Protein AF-A1SRZ7-F1 (afdb_monomer)

Secondary structure (DSSP, 8-state):
------------------------HHHHHH-GGGEEEHHHHHHH-TTS-HHHHHHHHHTGGGSTTTTTTEEEETTEEEEEHHHHHHHHTT-SGGG--

Radius of gyration: 22.84 Å; Cα contacts (8 Å, |Δi|>4): 83; chains: 1; bounding box: 60×71×28 Å

Foldseek 3Di:
DDDDDDDDDDDDDPPDPPVPCPPPVVVLVVDPVQKDWLVVCCVVPVVDDSVNSVVCLVCQVVQFQSVVQWDDDPPIIIGRNVSVVCSVVLNDPRSVD

Organism: Psychromonas ingrahamii (strain DSM 17664 / CCUG 51855 / 37) (NCBI:txid357804)

Mean predicted aligned error: 10.92 Å

Sequence (97 aa):
MKGLKMNHFDTPANCKQEMKADQNFNFYMTDLENWQPMKKVAEVFPQFTQQQLKRLFWQRKKHPGLSTCYRQVGKRGYVCLPLFGLWLAGQLPEQRS

pLDDT: mean 83.04, std 20.48, range [42.0, 97.94]

Structure (mmCIF, N/CA/C/O backbone):
data_AF-A1SRZ7-F1
#
_entry.id   AF-A1SRZ7-F1
#
loop_
_atom_site.group_PDB
_atom_site.id
_atom_site.type_symbol
_atom_site.label_atom_id
_atom_site.label_alt_id
_atom_site.label_comp_id
_atom_site.label_asym_id
_atom_site.label_entity_id
_atom_site.label_seq_id
_atom_site.pdbx_PDB_ins_code
_atom_site.Cartn_x
_atom_site.Cartn_y
_atom_site.Cartn_z
_atom_site.occupancy
_atom_site.B_iso_or_equiv
_atom_site.auth_seq_id
_atom_site.auth_comp_id
_atom_site.auth_asym_id
_atom_site.auth_atom_id
_atom_site.pdbx_PDB_model_num
ATOM 1 N N . MET A 1 1 ? 46.866 -60.170 7.668 1.00 42.00 1 MET A N 1
ATOM 2 C CA 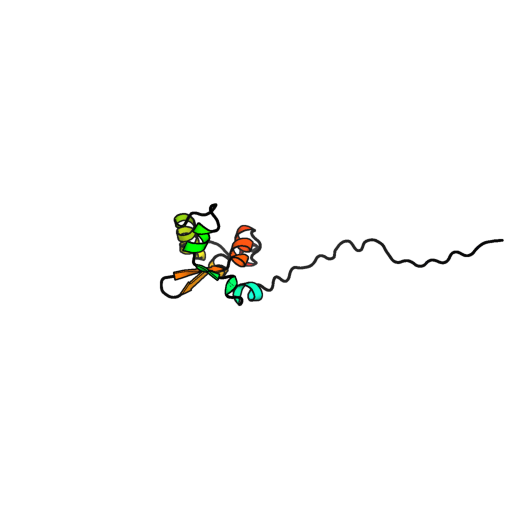. MET A 1 1 ? 46.030 -59.188 8.392 1.00 42.00 1 MET A CA 1
ATOM 3 C C . MET A 1 1 ? 45.307 -58.325 7.364 1.00 42.00 1 MET A C 1
ATOM 5 O O . MET A 1 1 ? 45.948 -57.494 6.740 1.00 42.00 1 MET A O 1
ATOM 9 N N . LYS A 1 2 ? 44.018 -58.571 7.102 1.00 47.84 2 LYS A N 1
ATOM 10 C CA . LYS A 1 2 ? 43.177 -57.676 6.290 1.00 47.84 2 LYS A CA 1
ATOM 11 C C . LYS A 1 2 ? 42.171 -57.049 7.250 1.00 47.84 2 LYS A C 1
ATOM 13 O O . LYS A 1 2 ? 41.347 -57.760 7.814 1.00 47.84 2 LYS A O 1
ATOM 18 N N . GLY A 1 3 ? 42.367 -5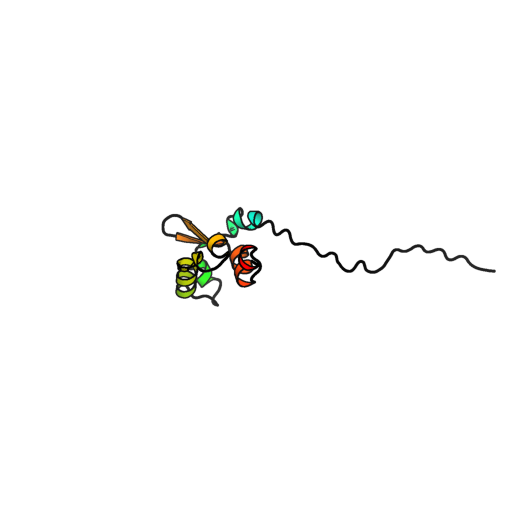5.765 7.535 1.00 43.97 3 GLY A N 1
ATOM 19 C CA . GLY A 1 3 ? 41.577 -55.012 8.502 1.00 43.97 3 GLY A CA 1
ATOM 20 C C . GLY A 1 3 ? 40.175 -54.705 7.985 1.00 43.97 3 GLY A C 1
ATOM 21 O O . GLY A 1 3 ? 39.989 -54.421 6.803 1.00 43.97 3 GLY A O 1
ATOM 22 N N . LEU A 1 4 ? 39.208 -54.748 8.903 1.00 46.22 4 LEU A N 1
ATOM 23 C CA . LEU A 1 4 ? 37.887 -54.154 8.743 1.00 46.22 4 LEU A CA 1
ATOM 24 C C . LEU A 1 4 ? 38.005 -52.644 8.515 1.00 46.22 4 LEU A C 1
ATOM 26 O O . LEU A 1 4 ? 38.703 -51.972 9.273 1.00 46.22 4 LEU A O 1
ATOM 30 N N . LYS A 1 5 ? 37.192 -52.110 7.598 1.00 50.16 5 LYS A N 1
ATOM 31 C CA . LYS A 1 5 ? 36.476 -50.845 7.814 1.00 50.16 5 LYS A CA 1
ATOM 32 C C . LYS A 1 5 ? 35.075 -50.954 7.219 1.00 50.16 5 LYS A C 1
ATOM 34 O O . LYS A 1 5 ? 34.892 -50.840 6.014 1.00 50.16 5 LYS A O 1
ATOM 39 N N . MET A 1 6 ? 34.097 -51.179 8.093 1.00 44.25 6 MET A N 1
ATOM 40 C CA . MET A 1 6 ? 32.764 -50.624 7.890 1.00 44.25 6 MET A CA 1
ATOM 41 C C . MET A 1 6 ? 32.844 -49.124 8.168 1.00 44.25 6 MET A C 1
ATOM 43 O O . MET A 1 6 ? 33.527 -48.740 9.111 1.00 44.25 6 MET A O 1
ATOM 47 N N . ASN A 1 7 ? 32.162 -48.319 7.357 1.00 50.12 7 ASN A N 1
ATOM 48 C CA . ASN A 1 7 ? 31.443 -47.119 7.783 1.00 50.12 7 ASN A CA 1
ATOM 49 C C . ASN A 1 7 ? 30.408 -46.795 6.700 1.00 50.12 7 ASN A C 1
ATOM 51 O O . ASN A 1 7 ? 30.731 -46.292 5.627 1.00 50.12 7 ASN A O 1
ATOM 55 N N . HIS A 1 8 ? 29.168 -47.161 7.015 1.00 47.72 8 HIS A N 1
ATOM 56 C CA . HIS A 1 8 ? 27.952 -46.550 6.501 1.00 47.72 8 HIS A CA 1
ATOM 57 C C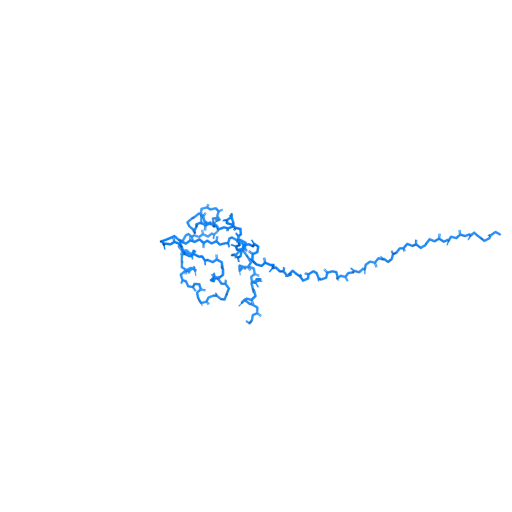 . HIS A 1 8 ? 27.958 -45.099 6.992 1.00 47.72 8 HIS A C 1
ATOM 59 O O . HIS A 1 8 ? 27.957 -44.884 8.201 1.00 47.72 8 HIS A O 1
ATOM 65 N N . PHE A 1 9 ? 28.018 -44.129 6.087 1.00 44.97 9 PHE A N 1
ATOM 66 C CA . PHE A 1 9 ? 27.581 -42.766 6.364 1.00 44.97 9 PHE A CA 1
ATOM 67 C C . PHE A 1 9 ? 26.970 -42.195 5.094 1.00 44.97 9 PHE A C 1
ATOM 69 O O . PHE A 1 9 ? 27.500 -42.347 3.992 1.00 44.97 9 PHE A O 1
ATOM 76 N N . ASP A 1 10 ? 25.798 -41.628 5.308 1.00 47.09 10 ASP A N 1
ATOM 77 C CA . ASP A 1 10 ? 24.769 -41.350 4.334 1.00 47.09 10 ASP A CA 1
ATOM 78 C C . ASP A 1 10 ? 25.144 -40.282 3.296 1.00 47.09 10 ASP A C 1
ATOM 80 O O . ASP A 1 10 ? 25.957 -39.383 3.510 1.00 47.09 10 ASP A O 1
ATOM 84 N N . THR A 1 11 ? 24.495 -40.436 2.147 1.00 47.12 11 THR A N 1
ATOM 85 C CA . THR A 1 11 ? 24.392 -39.594 0.951 1.00 47.12 11 THR A CA 1
ATOM 86 C C . THR A 1 11 ? 24.725 -38.102 1.122 1.00 47.12 11 THR A C 1
ATOM 88 O O . THR A 1 11 ? 24.055 -37.412 1.893 1.00 47.12 11 THR A O 1
ATOM 91 N N . PRO A 1 12 ? 25.620 -37.517 0.299 1.00 48.50 12 PRO A N 1
ATOM 92 C CA . PRO A 1 12 ? 25.646 -36.080 0.101 1.00 48.50 12 PRO A CA 1
ATOM 93 C C . PRO A 1 12 ? 24.724 -35.678 -1.059 1.00 48.50 12 PRO A C 1
ATOM 95 O O . PRO A 1 12 ? 24.714 -36.294 -2.123 1.00 48.50 12 PRO A O 1
ATOM 98 N N . ALA A 1 13 ? 24.018 -34.569 -0.846 1.00 48.41 13 ALA A N 1
ATOM 99 C CA . ALA A 1 13 ? 23.383 -33.739 -1.868 1.00 48.41 13 ALA A CA 1
ATOM 100 C C . ALA A 1 13 ? 22.101 -34.284 -2.526 1.00 48.41 13 ALA A C 1
ATOM 102 O O . ALA A 1 13 ? 22.052 -34.521 -3.731 1.00 48.41 13 ALA A O 1
ATOM 103 N N . ASN A 1 14 ? 20.994 -34.278 -1.774 1.00 43.50 14 ASN A N 1
ATOM 104 C CA . ASN A 1 14 ? 19.708 -33.958 -2.398 1.00 43.50 14 ASN A CA 1
ATOM 105 C C . ASN A 1 14 ? 19.598 -32.429 -2.545 1.00 43.50 14 ASN A C 1
ATOM 107 O O . ASN A 1 14 ? 18.992 -31.728 -1.737 1.00 43.50 14 ASN A O 1
ATOM 111 N N . CYS A 1 15 ? 20.283 -31.913 -3.566 1.00 48.81 15 CYS A N 1
ATOM 112 C CA . CYS A 1 15 ? 19.964 -30.632 -4.178 1.00 48.81 15 CYS A CA 1
ATOM 113 C C . CYS A 1 15 ? 18.513 -30.711 -4.673 1.00 48.81 15 CYS A C 1
ATOM 115 O O . CYS A 1 15 ? 18.166 -31.672 -5.355 1.00 48.81 15 CYS A O 1
ATOM 117 N N . LYS A 1 16 ? 17.712 -29.684 -4.357 1.00 44.50 16 LYS A N 1
ATOM 118 C CA . LYS A 1 16 ? 16.260 -29.542 -4.593 1.00 44.50 16 LYS A CA 1
ATOM 119 C C . LYS A 1 16 ? 15.355 -30.018 -3.454 1.00 44.50 16 LYS A C 1
ATOM 121 O O . LYS A 1 16 ? 14.411 -30.775 -3.649 1.00 44.50 16 LYS A O 1
ATOM 126 N N . GLN A 1 17 ? 15.498 -29.381 -2.298 1.00 45.59 17 GLN A N 1
ATOM 127 C CA . GLN A 1 17 ? 14.286 -28.841 -1.682 1.00 45.59 17 GLN A CA 1
ATOM 128 C C . GLN A 1 17 ? 13.887 -27.595 -2.478 1.00 45.59 17 GLN A C 1
ATOM 130 O O . GLN A 1 17 ? 14.188 -26.465 -2.104 1.00 45.59 17 GLN A O 1
ATOM 135 N N . GLU A 1 18 ? 13.234 -27.806 -3.623 1.00 47.88 18 GLU A N 1
ATOM 136 C CA . GLU A 1 18 ? 12.358 -26.788 -4.199 1.00 47.88 18 GLU A CA 1
ATOM 137 C C . GLU A 1 18 ? 11.205 -26.615 -3.208 1.00 47.88 18 GLU A C 1
ATOM 139 O O . GLU A 1 18 ? 10.159 -27.256 -3.300 1.00 47.88 18 GLU A O 1
ATOM 144 N N . MET A 1 19 ? 11.439 -25.791 -2.187 1.00 45.03 19 MET A N 1
ATOM 145 C CA . MET A 1 19 ? 10.392 -25.306 -1.310 1.00 45.03 19 MET A CA 1
ATOM 146 C C . MET A 1 19 ? 9.461 -24.478 -2.188 1.00 45.03 19 MET A C 1
ATOM 148 O O . MET A 1 19 ? 9.723 -23.308 -2.470 1.00 45.03 19 MET A O 1
ATOM 152 N N . LYS A 1 20 ? 8.377 -25.095 -2.661 1.00 46.38 20 LYS A N 1
ATOM 153 C CA . LYS A 1 20 ? 7.219 -24.341 -3.116 1.00 46.38 20 LYS A CA 1
ATOM 154 C C . LYS A 1 20 ? 6.768 -23.537 -1.912 1.00 46.38 20 LYS A C 1
ATOM 156 O O . LYS A 1 20 ? 6.222 -24.080 -0.958 1.00 46.38 20 LYS A O 1
ATOM 161 N N . ALA A 1 21 ? 7.108 -22.255 -1.920 1.00 48.44 21 ALA A N 1
ATOM 162 C CA . ALA A 1 21 ? 6.527 -21.298 -1.013 1.00 48.44 21 ALA A CA 1
ATOM 163 C C . ALA A 1 21 ? 5.040 -21.242 -1.368 1.00 48.44 21 ALA A C 1
ATOM 165 O O . ALA A 1 21 ? 4.621 -20.425 -2.188 1.00 48.44 21 ALA A O 1
ATOM 166 N N . ASP A 1 22 ? 4.257 -22.142 -0.777 1.00 51.16 22 ASP A N 1
ATOM 167 C CA . ASP A 1 22 ? 2.835 -21.941 -0.560 1.00 51.16 22 ASP A CA 1
ATOM 168 C C . ASP A 1 22 ? 2.746 -20.730 0.366 1.00 51.16 22 ASP A C 1
ATOM 170 O O . ASP A 1 22 ? 2.658 -20.830 1.590 1.00 51.16 22 ASP A O 1
ATOM 174 N N . GLN A 1 23 ? 2.929 -19.547 -0.224 1.00 63.12 23 GLN A N 1
ATOM 175 C CA . GLN A 1 23 ? 2.823 -18.288 0.474 1.00 63.12 23 GLN A CA 1
ATOM 176 C C . GLN A 1 23 ? 1.373 -18.180 0.888 1.00 63.12 23 GLN A C 1
ATOM 178 O O . GLN A 1 23 ? 0.498 -17.860 0.086 1.00 63.12 23 GLN A O 1
ATOM 183 N N . ASN A 1 24 ? 1.102 -18.516 2.142 1.00 72.00 24 ASN A N 1
ATOM 184 C CA . ASN A 1 24 ? -0.224 -18.383 2.695 1.00 72.00 24 ASN A CA 1
ATOM 185 C C . ASN A 1 24 ? -0.478 -16.883 2.893 1.00 72.00 24 ASN A C 1
ATOM 187 O O . ASN A 1 24 ? -0.270 -16.344 3.976 1.00 72.00 24 ASN A O 1
ATOM 191 N N . PHE A 1 25 ? -0.873 -16.192 1.817 1.00 82.88 25 PHE A N 1
ATOM 192 C CA . PHE A 1 25 ? -1.117 -14.745 1.774 1.00 82.88 25 PHE A CA 1
ATOM 193 C C . PHE A 1 25 ? -2.072 -14.282 2.877 1.00 82.88 25 PHE A C 1
ATOM 195 O O . PHE A 1 25 ? -1.976 -13.146 3.341 1.00 82.88 25 PHE A O 1
ATOM 202 N N . ASN A 1 26 ? -2.947 -15.185 3.331 1.00 84.94 26 ASN A N 1
ATOM 203 C CA . ASN A 1 26 ? -3.829 -14.973 4.469 1.00 84.94 26 ASN A CA 1
ATOM 204 C C . ASN A 1 26 ? -3.061 -14.513 5.708 1.00 84.94 26 ASN A C 1
ATOM 206 O O . ASN A 1 26 ? -3.510 -13.575 6.348 1.00 84.94 26 ASN A O 1
ATOM 210 N N . PHE A 1 27 ? -1.887 -15.086 5.988 1.00 88.94 27 PHE A N 1
ATOM 211 C CA . PHE A 1 27 ? -1.067 -14.713 7.140 1.00 88.94 27 PHE A CA 1
ATOM 212 C C . PHE A 1 27 ? -0.738 -13.212 7.148 1.00 88.94 27 PHE A C 1
ATOM 214 O O . PHE A 1 27 ? -0.990 -12.526 8.136 1.00 88.94 27 PHE A O 1
ATOM 221 N N . TYR A 1 28 ? -0.268 -12.675 6.016 1.00 91.50 28 TYR A N 1
ATOM 222 C CA . TYR A 1 28 ? 0.035 -11.245 5.888 1.00 91.50 28 TYR A CA 1
ATOM 223 C C . TYR A 1 28 ? -1.216 -10.366 5.930 1.00 91.50 28 TYR A C 1
ATOM 225 O O . TYR A 1 28 ? -1.162 -9.238 6.415 1.00 91.50 28 TYR A O 1
ATOM 233 N N . MET A 1 29 ? -2.341 -10.860 5.402 1.00 91.00 29 MET A N 1
ATOM 234 C CA . MET A 1 29 ? -3.593 -10.104 5.365 1.00 91.00 29 MET A CA 1
ATOM 235 C C . MET A 1 29 ? -4.271 -10.000 6.726 1.00 91.00 29 MET A C 1
ATOM 237 O O . MET A 1 29 ? -4.840 -8.950 7.023 1.00 91.00 29 MET A O 1
ATOM 241 N N . THR A 1 30 ? -4.261 -11.078 7.512 1.00 93.38 30 THR A N 1
ATOM 242 C CA . THR A 1 30 ? -4.993 -11.157 8.783 1.00 93.38 30 THR A CA 1
ATOM 243 C C . THR A 1 30 ? -4.270 -10.468 9.928 1.00 93.38 30 THR A C 1
ATOM 245 O O . THR A 1 30 ? -4.915 -10.059 10.888 1.00 93.38 30 THR A O 1
ATOM 248 N N . ASP A 1 31 ? -2.951 -10.319 9.832 1.00 94.81 31 ASP A N 1
ATOM 249 C CA . ASP A 1 31 ? -2.166 -9.583 10.813 1.00 94.81 31 ASP A CA 1
ATOM 250 C C . ASP A 1 31 ? -2.267 -8.065 10.570 1.00 94.81 31 ASP A C 1
ATOM 252 O O . ASP A 1 31 ? -1.852 -7.540 9.533 1.00 94.81 31 ASP A O 1
ATOM 256 N N . LEU A 1 32 ? -2.847 -7.358 11.543 1.00 94.56 32 LEU A N 1
ATOM 257 C CA . LEU A 1 32 ? -3.104 -5.919 11.483 1.00 94.56 32 LEU A CA 1
ATOM 258 C C . LEU A 1 32 ? -1.827 -5.073 11.512 1.00 94.56 32 LEU A C 1
ATOM 260 O O . LEU A 1 32 ? -1.846 -3.963 10.979 1.00 94.56 32 LEU A O 1
ATOM 264 N N . GLU A 1 33 ? -0.724 -5.574 12.073 1.00 95.94 33 GLU A N 1
ATOM 265 C CA . GLU A 1 33 ? 0.539 -4.825 12.148 1.00 95.94 33 GLU A CA 1
ATOM 266 C C . GLU A 1 33 ? 1.127 -4.554 10.753 1.00 95.94 33 GLU A C 1
ATOM 268 O O . GLU A 1 33 ? 1.776 -3.529 10.513 1.00 95.94 33 GLU A O 1
ATOM 273 N N . ASN A 1 34 ? 0.790 -5.414 9.788 1.00 96.88 34 ASN A N 1
ATOM 274 C CA . ASN A 1 34 ? 1.186 -5.278 8.391 1.00 96.88 34 ASN A CA 1
ATOM 275 C C . ASN A 1 34 ? 0.474 -4.135 7.654 1.00 96.88 34 ASN A C 1
ATOM 277 O O . ASN A 1 34 ? 0.897 -3.767 6.554 1.00 96.88 34 ASN A O 1
ATOM 281 N N . TRP A 1 35 ? -0.596 -3.566 8.218 1.00 97.56 35 TRP A N 1
ATOM 282 C CA . TRP A 1 35 ? -1.417 -2.546 7.569 1.00 97.56 35 TRP A CA 1
ATOM 283 C C . TRP A 1 35 ? -1.052 -1.140 8.032 1.00 97.56 35 TRP A C 1
ATOM 285 O O . TRP A 1 35 ? -1.398 -0.700 9.125 1.00 97.56 35 TRP A O 1
ATOM 295 N N . GLN A 1 36 ? -0.428 -0.374 7.141 1.00 97.38 36 GLN A N 1
ATOM 296 C CA . GLN A 1 36 ? -0.013 0.996 7.429 1.00 97.38 36 GLN A CA 1
ATOM 297 C C . GLN A 1 36 ? -0.876 2.017 6.680 1.00 97.38 36 GLN A C 1
ATOM 299 O O . GLN A 1 36 ? -1.192 1.814 5.502 1.00 97.38 36 GLN A O 1
ATOM 304 N N . PRO A 1 37 ? -1.245 3.155 7.304 1.00 96.94 37 PRO A N 1
ATOM 305 C CA . PRO A 1 37 ? -1.854 4.262 6.579 1.00 96.94 37 PRO A CA 1
ATOM 306 C C . PRO A 1 37 ? -0.946 4.704 5.429 1.00 96.94 37 PRO A C 1
ATOM 308 O O . PRO A 1 37 ? 0.241 4.941 5.633 1.00 96.94 37 PRO A O 1
ATOM 311 N N . MET A 1 38 ? -1.492 4.910 4.230 1.00 95.56 38 MET A N 1
ATOM 312 C CA . MET A 1 38 ? -0.701 5.271 3.040 1.00 95.56 38 MET A CA 1
ATOM 313 C C . MET A 1 38 ? 0.174 6.521 3.246 1.00 95.56 38 MET A C 1
ATOM 315 O O . MET A 1 38 ? 1.270 6.609 2.701 1.00 95.56 38 MET A O 1
ATOM 319 N N . LYS A 1 39 ? -0.292 7.485 4.054 1.00 93.56 39 LYS A N 1
ATOM 320 C CA . LYS A 1 39 ? 0.508 8.662 4.429 1.00 93.56 39 LYS A CA 1
ATOM 321 C C . LYS A 1 39 ? 1.785 8.253 5.176 1.00 93.56 39 LYS A C 1
ATOM 323 O O . LYS A 1 39 ? 2.847 8.766 4.856 1.00 93.56 39 LYS A O 1
ATOM 328 N N . LYS A 1 40 ? 1.683 7.289 6.098 1.00 96.12 40 LYS A N 1
ATOM 329 C CA . LYS A 1 40 ? 2.812 6.780 6.882 1.00 96.12 40 LYS A CA 1
ATOM 330 C C . LYS A 1 40 ? 3.814 6.014 6.022 1.00 96.12 40 LYS A C 1
ATOM 332 O O . LYS A 1 40 ? 5.010 6.137 6.242 1.00 96.12 40 LYS A O 1
ATOM 337 N N . VAL A 1 41 ? 3.343 5.290 5.005 1.00 95.75 41 VAL A N 1
ATOM 338 C CA . VAL A 1 41 ? 4.218 4.585 4.050 1.00 95.75 41 VAL A CA 1
ATOM 339 C C . VAL A 1 41 ? 5.202 5.554 3.387 1.00 95.75 41 VAL A C 1
ATOM 341 O O . VAL A 1 41 ? 6.395 5.283 3.377 1.00 95.75 41 VAL A O 1
ATOM 344 N N . ALA A 1 42 ? 4.734 6.709 2.905 1.00 93.38 42 ALA A N 1
ATOM 345 C CA . ALA A 1 42 ? 5.605 7.717 2.290 1.00 93.38 42 ALA A CA 1
ATOM 346 C C . ALA A 1 42 ? 6.571 8.394 3.286 1.00 93.38 42 ALA A C 1
ATOM 348 O O . ALA A 1 42 ? 7.607 8.902 2.878 1.00 93.38 42 ALA A O 1
ATOM 349 N N . GLU A 1 43 ? 6.242 8.419 4.583 1.00 94.75 43 GLU A N 1
ATOM 350 C CA . GLU A 1 43 ? 7.137 8.941 5.627 1.00 94.75 43 GLU A CA 1
ATOM 351 C C . GLU A 1 43 ? 8.266 7.954 5.962 1.00 94.75 43 GLU A C 1
ATOM 353 O O . GLU A 1 43 ? 9.379 8.375 6.257 1.00 94.75 43 GLU A O 1
ATOM 358 N N . VAL A 1 44 ? 7.974 6.649 5.947 1.00 95.31 44 VAL A N 1
ATOM 359 C CA . VAL A 1 44 ? 8.920 5.590 6.345 1.00 95.31 44 VAL A CA 1
ATOM 360 C C . VAL A 1 44 ? 9.783 5.118 5.172 1.00 95.31 44 VAL A C 1
ATOM 362 O O . VAL A 1 44 ? 10.935 4.741 5.369 1.00 95.31 44 VAL A O 1
ATOM 365 N N . PHE A 1 45 ? 9.246 5.152 3.953 1.00 95.56 45 PHE A N 1
AT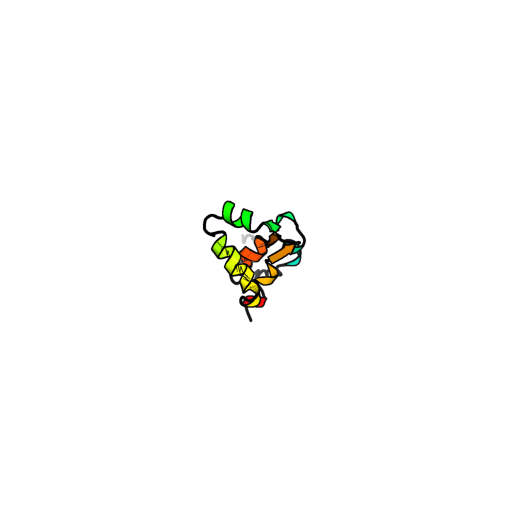OM 366 C CA . PHE A 1 45 ? 9.907 4.673 2.741 1.00 95.56 45 PHE A CA 1
ATOM 367 C C . PHE A 1 45 ? 10.133 5.844 1.767 1.00 95.56 45 PHE A C 1
ATOM 369 O O . PHE A 1 45 ? 9.301 6.071 0.882 1.00 95.56 45 PHE A O 1
ATOM 376 N N . PRO A 1 46 ? 11.240 6.602 1.912 1.00 92.50 46 PRO A N 1
ATOM 377 C CA . PRO A 1 46 ? 11.463 7.863 1.196 1.00 92.50 46 PRO A CA 1
ATOM 378 C C . PRO A 1 46 ? 11.628 7.703 -0.323 1.00 92.50 46 PRO A C 1
ATOM 380 O O . PRO A 1 46 ? 11.529 8.683 -1.057 1.00 92.50 46 PRO A O 1
ATOM 383 N N . GLN A 1 47 ? 11.828 6.478 -0.821 1.00 95.56 47 GLN A N 1
ATOM 384 C CA . GLN A 1 47 ? 11.794 6.173 -2.254 1.00 95.56 47 GLN A CA 1
ATOM 385 C C . GLN A 1 47 ? 10.407 6.378 -2.888 1.00 95.56 47 GLN A C 1
ATOM 387 O O . GLN A 1 47 ? 10.292 6.432 -4.112 1.00 95.56 47 GLN A O 1
ATOM 392 N N . PHE A 1 48 ? 9.349 6.485 -2.078 1.00 96.06 48 PHE A N 1
ATOM 393 C CA . PHE A 1 48 ? 7.989 6.724 -2.541 1.00 96.06 48 PHE A CA 1
ATOM 394 C C . PHE A 1 48 ? 7.483 8.091 -2.091 1.00 96.06 48 PHE A C 1
ATOM 396 O O . PHE A 1 48 ? 7.448 8.408 -0.906 1.00 96.06 48 PHE A O 1
ATOM 403 N N . THR A 1 49 ? 6.959 8.879 -3.029 1.00 96.06 49 THR A N 1
ATOM 404 C CA . THR A 1 49 ? 6.207 10.087 -2.672 1.00 96.06 49 THR A CA 1
ATOM 405 C C . THR A 1 49 ? 4.740 9.758 -2.390 1.00 96.06 49 THR A C 1
ATOM 407 O O . THR A 1 49 ? 4.139 8.862 -2.995 1.00 96.06 49 THR A O 1
ATOM 410 N N . GLN A 1 50 ? 4.100 10.551 -1.527 1.00 94.81 50 GLN A N 1
ATOM 411 C CA . GLN A 1 50 ? 2.673 10.395 -1.230 1.00 94.81 50 GLN A CA 1
ATOM 412 C C . GLN A 1 50 ? 1.791 10.534 -2.487 1.00 94.81 50 GLN A C 1
ATOM 414 O O . GLN A 1 50 ? 0.783 9.837 -2.616 1.00 94.81 50 GLN A O 1
ATOM 419 N N . GLN A 1 51 ? 2.158 11.416 -3.425 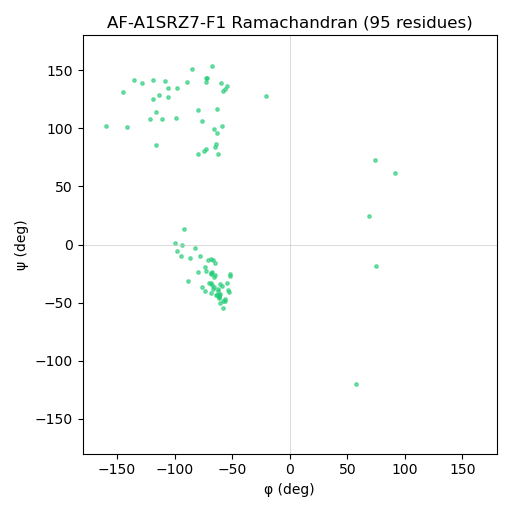1.00 96.12 51 GLN A N 1
ATOM 420 C CA . GLN A 1 51 ? 1.412 11.609 -4.674 1.00 96.12 51 GLN A CA 1
ATOM 421 C C . GLN A 1 51 ? 1.517 10.388 -5.596 1.00 96.12 51 GLN A C 1
ATOM 423 O O . GLN A 1 51 ? 0.500 9.965 -6.153 1.00 96.12 51 GLN A O 1
ATOM 428 N N . GLN A 1 52 ? 2.709 9.790 -5.715 1.00 96.62 52 GLN A N 1
ATOM 429 C CA . GLN A 1 52 ? 2.915 8.561 -6.485 1.00 96.62 52 GLN A CA 1
ATOM 430 C C . GLN A 1 52 ? 2.081 7.410 -5.919 1.00 96.62 52 GLN A C 1
ATOM 432 O O . GLN A 1 52 ? 1.317 6.801 -6.666 1.00 96.62 52 GLN A O 1
ATOM 437 N N . LEU A 1 53 ? 2.143 7.164 -4.604 1.00 97.00 53 LEU A N 1
ATOM 438 C CA . LEU A 1 53 ? 1.344 6.113 -3.961 1.00 97.00 53 LEU A CA 1
ATOM 439 C C . LEU A 1 53 ? -0.159 6.363 -4.127 1.00 97.00 53 LEU A C 1
ATOM 441 O O . LEU A 1 53 ? -0.905 5.449 -4.478 1.00 97.00 53 LEU A O 1
ATOM 445 N N . LYS A 1 54 ? -0.615 7.611 -3.953 1.00 95.81 54 LYS A N 1
ATOM 446 C CA . LYS A 1 54 ? -2.026 7.972 -4.154 1.00 95.81 54 LYS A CA 1
ATOM 447 C C . LYS A 1 54 ? -2.487 7.642 -5.572 1.00 95.81 54 LYS A C 1
ATOM 449 O O . LYS A 1 54 ? -3.539 7.028 -5.734 1.00 95.81 54 LYS A O 1
ATOM 454 N N . ARG A 1 55 ? -1.720 8.037 -6.594 1.00 97.19 55 ARG A N 1
ATOM 455 C CA . ARG A 1 55 ? -2.047 7.749 -7.998 1.00 97.19 55 ARG A CA 1
ATOM 456 C C . ARG A 1 55 ? -2.036 6.245 -8.280 1.00 97.19 55 ARG A C 1
ATOM 458 O O . ARG A 1 55 ? -2.967 5.755 -8.915 1.00 97.19 55 ARG A O 1
ATOM 465 N N . LEU A 1 56 ? -1.034 5.528 -7.773 1.00 97.56 56 LEU A N 1
ATOM 466 C CA . LEU A 1 56 ? -0.892 4.081 -7.926 1.00 97.56 56 LEU A CA 1
ATOM 467 C C . LEU A 1 56 ? -2.117 3.338 -7.371 1.00 97.56 56 LEU A C 1
ATOM 469 O O . LEU A 1 56 ? -2.799 2.621 -8.102 1.00 97.56 56 LEU A O 1
ATOM 473 N N . PHE A 1 57 ? -2.474 3.580 -6.107 1.00 97.12 57 PHE A N 1
ATOM 474 C CA . PHE A 1 57 ? -3.614 2.910 -5.472 1.00 97.12 57 PHE A CA 1
ATOM 475 C C . PHE A 1 57 ? -4.978 3.402 -5.976 1.00 97.12 57 PHE A C 1
ATOM 477 O O . PHE A 1 57 ? -5.966 2.659 -5.937 1.00 97.12 57 PHE A O 1
ATOM 484 N N . TRP A 1 58 ? -5.055 4.619 -6.521 1.00 96.19 58 TRP A N 1
ATOM 485 C CA . TRP A 1 58 ? -6.234 5.068 -7.264 1.00 96.19 58 TRP A CA 1
ATOM 486 C C . TRP A 1 58 ? -6.471 4.207 -8.509 1.00 96.19 58 TRP A C 1
ATOM 488 O O . TRP A 1 58 ? -7.600 3.817 -8.798 1.00 96.19 58 TRP A O 1
ATOM 498 N N . GLN A 1 59 ? -5.394 3.844 -9.207 1.00 97.06 59 GLN A N 1
ATOM 499 C CA . GLN A 1 59 ? -5.425 3.019 -10.413 1.00 97.06 59 GLN A CA 1
ATOM 500 C C . GLN A 1 59 ? -5.278 1.519 -10.132 1.00 97.06 59 GLN A C 1
ATOM 502 O O . GLN A 1 59 ? -5.120 0.746 -11.070 1.00 97.06 59 GLN A O 1
ATOM 507 N N . ARG A 1 60 ? -5.412 1.073 -8.877 1.00 96.44 60 ARG A N 1
ATOM 508 C CA . ARG A 1 60 ? -5.197 -0.327 -8.455 1.00 96.44 60 ARG A CA 1
ATOM 509 C C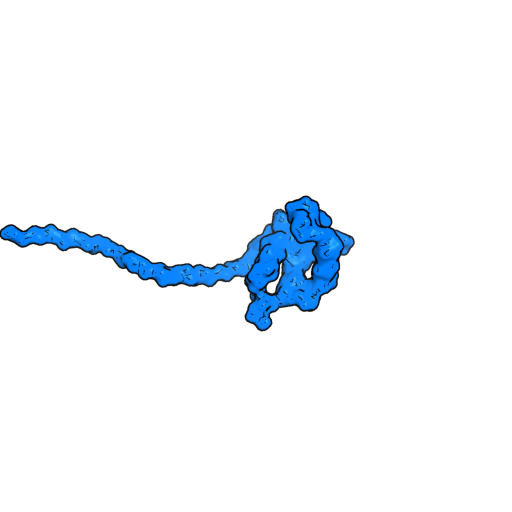 . ARG A 1 60 ? -5.945 -1.399 -9.249 1.00 96.44 60 ARG A C 1
ATOM 511 O O . ARG A 1 60 ? -5.495 -2.532 -9.293 1.00 96.44 60 ARG A O 1
ATOM 518 N N . LYS A 1 61 ? -7.073 -1.063 -9.881 1.00 95.69 61 LYS A N 1
ATOM 519 C CA . LYS A 1 61 ? -7.825 -1.994 -10.741 1.00 95.69 61 LYS A CA 1
ATOM 520 C C . LYS A 1 61 ? -7.147 -2.259 -12.092 1.00 95.69 61 LYS A C 1
ATOM 522 O O . LYS A 1 61 ? -7.481 -3.233 -12.746 1.00 95.69 61 LYS A O 1
ATOM 527 N N . LYS A 1 62 ? -6.226 -1.389 -12.517 1.00 96.50 62 LYS A N 1
ATOM 528 C CA . LYS A 1 62 ? -5.450 -1.515 -13.761 1.00 96.50 62 LYS A CA 1
ATOM 529 C C . LYS A 1 62 ? -4.177 -2.345 -13.589 1.00 96.50 62 LYS A C 1
ATOM 531 O O . LYS A 1 62 ? -3.533 -2.667 -14.577 1.00 96.50 62 LYS A O 1
ATOM 536 N N . HIS A 1 63 ? -3.800 -2.645 -12.348 1.00 96.06 63 HIS A N 1
ATOM 537 C CA . HIS A 1 63 ? -2.578 -3.364 -12.020 1.00 96.06 63 HIS A CA 1
ATOM 538 C C . HIS A 1 63 ? -2.953 -4.697 -11.364 1.00 96.06 63 HIS A C 1
ATOM 540 O O . HIS A 1 63 ? -3.517 -4.677 -10.264 1.00 96.06 63 HIS A O 1
ATOM 546 N N . PRO A 1 64 ? -2.662 -5.843 -12.002 1.00 96.38 64 PRO A N 1
ATOM 547 C CA . PRO A 1 64 ? -2.963 -7.148 -11.425 1.00 96.38 64 PRO A CA 1
ATOM 548 C C . PRO A 1 64 ? -2.352 -7.300 -10.023 1.00 96.38 64 PRO A C 1
ATOM 550 O O . PRO A 1 64 ? -1.232 -6.850 -9.772 1.00 96.38 64 PRO A O 1
ATOM 553 N N . GLY A 1 65 ? -3.128 -7.843 -9.081 1.00 94.75 65 GLY A N 1
ATOM 554 C CA . GLY A 1 65 ? -2.726 -8.061 -7.682 1.00 94.75 65 GLY A CA 1
ATOM 555 C C . GLY A 1 65 ? -2.677 -6.813 -6.784 1.00 94.75 65 GLY A C 1
ATOM 556 O O . GLY A 1 65 ? -2.783 -6.931 -5.566 1.00 94.75 65 GLY A O 1
ATOM 557 N N . LEU A 1 66 ? -2.616 -5.591 -7.330 1.00 96.62 66 LEU A N 1
ATOM 558 C CA . LEU A 1 66 ? -2.424 -4.380 -6.510 1.00 96.62 66 LEU A CA 1
ATOM 559 C C . LEU A 1 66 ? -3.610 -4.086 -5.572 1.00 96.62 66 LEU A C 1
ATOM 561 O O . LEU A 1 66 ? -3.450 -3.493 -4.504 1.00 96.62 66 LEU A O 1
ATOM 565 N N . SER A 1 67 ? -4.819 -4.507 -5.953 1.00 96.62 67 SER A N 1
ATOM 566 C CA . SER A 1 67 ? -6.007 -4.375 -5.096 1.00 96.62 67 SER A CA 1
ATOM 567 C C . SER A 1 67 ? -5.933 -5.257 -3.843 1.00 96.62 67 SER A C 1
ATOM 569 O O . SER A 1 67 ? -6.551 -4.929 -2.831 1.00 96.62 67 SER A O 1
ATOM 571 N N . THR A 1 68 ? -5.155 -6.339 -3.874 1.00 94.62 68 THR A N 1
ATOM 572 C CA . THR A 1 68 ? -4.953 -7.257 -2.745 1.00 94.62 68 THR A CA 1
ATOM 573 C C . THR A 1 68 ? -4.137 -6.578 -1.638 1.00 94.62 68 THR A C 1
ATOM 575 O O . THR A 1 68 ? -4.443 -6.742 -0.460 1.00 94.62 68 THR A O 1
ATOM 578 N N . CYS A 1 69 ? -3.207 -5.688 -1.996 1.00 96.50 69 CYS A N 1
ATOM 579 C CA . CYS A 1 69 ? -2.356 -4.951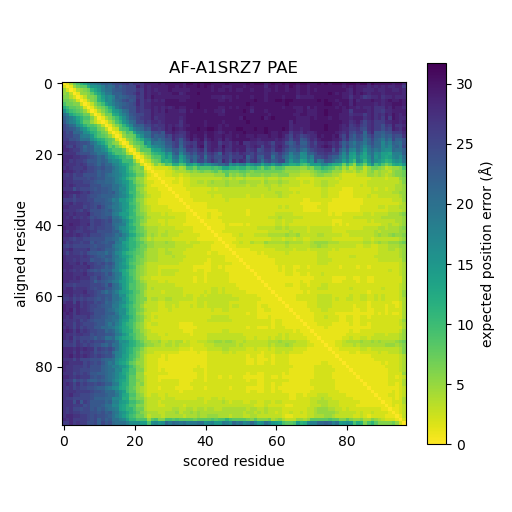 -1.057 1.00 96.50 69 CYS A CA 1
ATOM 580 C C . CYS A 1 69 ? -3.047 -3.759 -0.364 1.00 96.50 69 CYS A C 1
ATOM 582 O O . CYS A 1 69 ? -2.446 -3.155 0.520 1.00 96.50 69 CYS A O 1
ATOM 584 N N . TYR A 1 70 ? -4.256 -3.353 -0.778 1.00 97.38 70 TYR A N 1
ATOM 585 C CA . TYR A 1 70 ? -4.868 -2.080 -0.366 1.00 97.38 70 TYR A CA 1
ATOM 586 C C . TYR A 1 70 ? -6.289 -2.235 0.178 1.00 97.38 70 TYR A C 1
ATOM 588 O O . TYR A 1 70 ? -7.125 -2.930 -0.406 1.00 97.38 70 TYR A O 1
ATOM 596 N N . ARG A 1 71 ? -6.611 -1.513 1.255 1.00 96.56 71 ARG A N 1
ATOM 597 C CA . ARG A 1 71 ? -7.972 -1.409 1.804 1.00 96.56 71 ARG A CA 1
ATOM 598 C C . ARG A 1 71 ? -8.299 0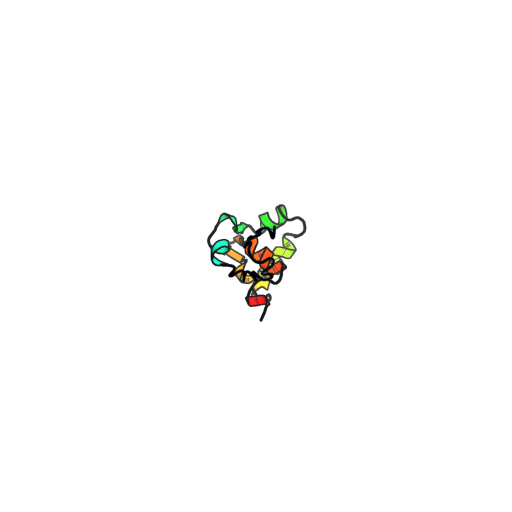.035 2.157 1.00 96.56 71 ARG A C 1
ATOM 600 O O . ARG A 1 71 ? -7.455 0.776 2.652 1.00 96.56 71 ARG A O 1
ATOM 607 N N . GLN A 1 72 ? -9.541 0.436 1.907 1.00 96.38 72 GLN A N 1
ATOM 608 C CA . GLN A 1 72 ? -10.058 1.737 2.316 1.00 96.38 72 GLN A CA 1
ATOM 609 C C . GLN A 1 72 ? -11.003 1.548 3.502 1.00 96.38 72 GLN A C 1
ATOM 611 O O . GLN A 1 72 ? -11.950 0.772 3.412 1.00 96.38 72 GLN A O 1
ATOM 616 N N . VAL A 1 73 ? -10.761 2.280 4.589 1.00 95.88 73 VAL A N 1
ATOM 617 C CA . VAL A 1 73 ? -11.617 2.319 5.781 1.00 95.88 73 VAL A CA 1
ATOM 618 C C . VAL A 1 73 ? -12.051 3.769 5.990 1.00 95.88 73 VAL A C 1
ATOM 620 O O . VAL A 1 73 ? -11.242 4.652 6.295 1.00 95.88 73 VAL A O 1
ATOM 623 N N . GLY A 1 74 ? -13.330 4.048 5.727 1.00 95.31 74 GLY A N 1
ATOM 624 C CA . GLY A 1 74 ? -13.846 5.415 5.642 1.00 95.31 74 GLY A CA 1
ATOM 625 C C . GLY A 1 74 ? -13.099 6.240 4.584 1.00 95.31 74 GLY A C 1
ATOM 626 O O . GLY A 1 74 ? -13.079 5.896 3.402 1.00 95.31 74 GLY A O 1
ATOM 627 N N . LYS A 1 75 ? -12.459 7.338 5.007 1.00 93.38 75 LYS A N 1
ATOM 628 C CA . LYS A 1 75 ? -11.660 8.223 4.132 1.00 93.38 75 LYS A CA 1
ATOM 629 C C . LYS A 1 75 ? -10.164 7.870 4.093 1.00 93.38 75 LYS A C 1
ATOM 631 O O . LYS A 1 75 ? -9.400 8.559 3.420 1.00 93.38 75 LYS A O 1
ATOM 636 N N . ARG A 1 76 ? -9.718 6.847 4.833 1.00 94.81 76 ARG A N 1
ATOM 637 C CA . ARG A 1 76 ? -8.297 6.488 4.968 1.00 94.81 76 ARG A CA 1
ATOM 638 C C . ARG A 1 76 ? -7.970 5.234 4.164 1.00 94.81 76 ARG A C 1
ATOM 640 O O . ARG A 1 76 ? -8.700 4.250 4.214 1.00 94.81 76 ARG A O 1
ATOM 647 N N . GLY A 1 77 ? -6.862 5.288 3.428 1.00 96.44 77 GLY A N 1
ATOM 648 C CA . GLY A 1 77 ? -6.301 4.148 2.709 1.00 96.44 77 GLY A CA 1
ATOM 649 C C . GLY A 1 77 ? -5.179 3.492 3.502 1.00 96.44 77 GLY A C 1
ATOM 650 O O . GLY A 1 77 ? -4.300 4.195 4.007 1.00 96.44 77 GLY A O 1
ATOM 651 N N . TYR A 1 78 ? -5.207 2.168 3.563 1.00 97.88 78 TYR A N 1
ATOM 652 C CA . TYR A 1 78 ? -4.229 1.323 4.232 1.00 97.88 78 TYR A CA 1
ATOM 653 C C . TYR A 1 78 ? -3.567 0.398 3.219 1.00 97.88 78 TYR A C 1
ATOM 655 O O . TYR A 1 78 ? -4.221 -0.099 2.299 1.00 97.88 78 TYR A O 1
ATOM 663 N N . VAL A 1 79 ? -2.270 0.183 3.403 1.00 97.94 79 VAL A N 1
ATOM 664 C CA . VAL A 1 79 ? -1.434 -0.670 2.562 1.00 97.94 79 VAL A CA 1
ATOM 665 C C . VAL A 1 79 ? -0.887 -1.799 3.425 1.00 97.94 79 VAL A C 1
ATOM 667 O O . VAL A 1 79 ? -0.268 -1.528 4.451 1.00 97.94 79 VAL A O 1
ATOM 670 N N . CYS A 1 80 ? -1.107 -3.042 3.005 1.00 97.75 80 CYS A N 1
ATOM 671 C CA . CYS A 1 80 ? -0.451 -4.213 3.574 1.00 97.75 80 CYS A CA 1
ATOM 672 C C . CYS A 1 80 ? 0.985 -4.263 3.039 1.00 97.75 80 CYS A C 1
ATOM 674 O O . CYS A 1 80 ? 1.196 -4.550 1.857 1.00 97.75 80 CYS A O 1
ATOM 676 N N . LEU A 1 81 ? 1.967 -3.930 3.880 1.00 97.25 81 LEU A N 1
ATOM 677 C CA . LEU A 1 81 ? 3.359 -3.767 3.454 1.00 97.25 81 LEU A CA 1
ATOM 678 C C . LEU A 1 81 ? 3.979 -5.045 2.864 1.00 97.25 81 LEU A C 1
ATOM 680 O O . LEU A 1 81 ? 4.558 -4.939 1.781 1.00 97.25 81 LEU A O 1
ATOM 684 N N . PRO A 1 82 ? 3.835 -6.242 3.473 1.00 96.44 82 PRO A N 1
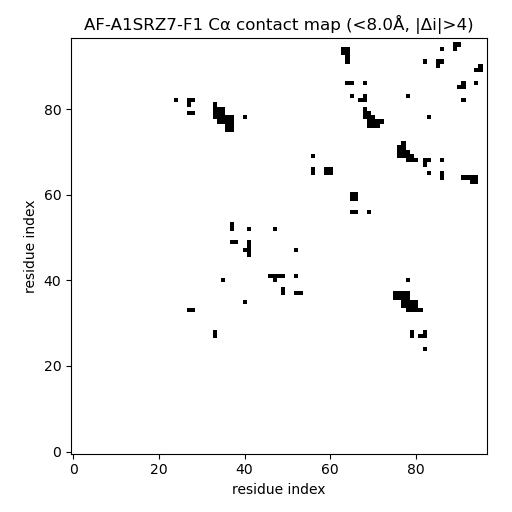ATOM 685 C CA . PRO A 1 82 ? 4.403 -7.463 2.903 1.00 96.44 82 PRO A CA 1
ATOM 686 C C . PRO A 1 82 ? 3.825 -7.780 1.522 1.00 96.44 82 PRO A C 1
ATOM 688 O O . PRO A 1 82 ? 4.569 -8.037 0.579 1.00 96.44 82 PRO A O 1
ATOM 691 N N . LEU A 1 83 ? 2.501 -7.672 1.363 1.00 96.06 83 LEU A N 1
ATOM 692 C CA . LEU A 1 83 ? 1.851 -7.900 0.072 1.00 96.06 83 LEU A CA 1
ATOM 693 C C . LEU A 1 83 ? 2.246 -6.856 -0.970 1.00 96.06 83 LEU A C 1
ATOM 695 O O . LEU A 1 83 ? 2.382 -7.190 -2.143 1.00 96.06 83 LEU A O 1
ATOM 699 N N . PHE A 1 84 ? 2.425 -5.597 -0.568 1.00 96.88 84 PHE A N 1
ATOM 700 C CA . PHE A 1 84 ? 2.907 -4.562 -1.477 1.00 96.88 84 PHE A CA 1
ATOM 701 C C . PHE A 1 84 ? 4.354 -4.827 -1.921 1.00 96.88 84 PHE A C 1
ATOM 703 O O . PHE A 1 84 ? 4.664 -4.660 -3.097 1.00 96.88 84 PHE A O 1
ATOM 710 N N . GLY A 1 85 ? 5.216 -5.317 -1.025 1.00 95.81 85 GLY A N 1
ATOM 711 C CA . GLY A 1 85 ? 6.567 -5.773 -1.366 1.00 95.81 85 GLY A CA 1
ATOM 712 C C . GLY A 1 85 ? 6.566 -6.941 -2.355 1.00 95.81 85 GLY A C 1
ATOM 713 O O . GLY A 1 85 ? 7.285 -6.907 -3.352 1.00 95.81 85 GLY A O 1
ATOM 714 N N . LEU A 1 86 ? 5.700 -7.936 -2.141 1.00 94.75 86 LEU A N 1
ATOM 715 C CA . LEU A 1 86 ? 5.518 -9.049 -3.079 1.00 94.75 86 LEU A CA 1
ATOM 716 C C . LEU A 1 86 ? 5.006 -8.573 -4.443 1.00 94.75 86 LEU A C 1
ATOM 718 O O . LEU A 1 86 ? 5.475 -9.061 -5.470 1.00 94.75 86 LEU A O 1
ATOM 722 N N . TRP A 1 87 ? 4.101 -7.591 -4.464 1.00 96.38 87 TRP A N 1
ATOM 723 C CA . TRP A 1 87 ? 3.621 -6.982 -5.703 1.00 96.38 87 TRP A CA 1
ATOM 724 C C . TRP A 1 87 ? 4.738 -6.265 -6.470 1.00 96.38 87 TRP A C 1
ATOM 726 O O . TRP A 1 87 ? 4.864 -6.443 -7.682 1.00 96.38 87 TRP A O 1
ATOM 736 N N . LEU A 1 88 ? 5.588 -5.501 -5.772 1.00 96.25 88 LEU A N 1
ATOM 737 C CA . LEU A 1 88 ? 6.768 -4.863 -6.369 1.00 96.25 88 LEU A CA 1
ATOM 738 C C . LEU A 1 88 ? 7.741 -5.896 -6.954 1.00 96.25 88 LEU A C 1
ATOM 740 O O . LEU A 1 88 ? 8.364 -5.636 -7.979 1.00 96.25 88 LEU A O 1
ATOM 744 N N . ALA A 1 89 ? 7.842 -7.070 -6.330 1.00 95.19 89 ALA A N 1
ATOM 745 C CA . ALA A 1 89 ? 8.684 -8.172 -6.783 1.00 95.19 89 ALA A CA 1
ATOM 746 C C . ALA A 1 89 ? 8.051 -9.042 -7.891 1.00 95.19 89 ALA A C 1
ATOM 748 O O . ALA A 1 89 ? 8.690 -9.992 -8.346 1.00 95.19 89 ALA A O 1
ATOM 749 N N . GLY A 1 90 ? 6.805 -8.772 -8.306 1.00 93.88 90 GLY A N 1
ATOM 750 C CA . GLY A 1 90 ? 6.096 -9.591 -9.300 1.00 93.88 90 GLY A CA 1
ATOM 751 C C . GLY A 1 90 ? 5.724 -10.991 -8.796 1.00 93.88 90 GLY A C 1
ATOM 752 O O . GLY A 1 90 ? 5.613 -11.929 -9.582 1.00 93.88 90 GLY A O 1
ATOM 753 N N . GLN A 1 91 ? 5.601 -11.165 -7.477 1.00 92.06 91 GLN A N 1
ATOM 754 C CA . GLN A 1 91 ? 5.427 -12.475 -6.843 1.00 92.06 91 GLN A CA 1
ATOM 755 C C . GLN A 1 91 ? 3.971 -12.803 -6.507 1.00 92.06 91 GLN A C 1
ATOM 757 O O . GLN A 1 91 ? 3.698 -13.922 -6.069 1.00 92.06 91 GLN A O 1
ATOM 762 N N . LEU A 1 92 ? 3.033 -11.870 -6.705 1.00 90.81 92 LEU A N 1
ATOM 763 C CA . LEU A 1 92 ? 1.622 -12.171 -6.477 1.00 90.81 92 LEU A CA 1
ATOM 764 C C . LEU A 1 92 ? 1.072 -13.104 -7.570 1.00 90.81 92 LEU A C 1
ATOM 766 O O . LEU A 1 92 ? 1.449 -12.957 -8.737 1.00 90.81 92 LEU A O 1
ATOM 770 N N . PRO A 1 93 ? 0.166 -14.042 -7.227 1.00 89.81 93 PRO A N 1
ATOM 771 C CA . PRO A 1 93 ? -0.414 -14.980 -8.186 1.00 89.81 93 PRO A CA 1
ATOM 772 C C . PRO A 1 93 ? -1.040 -14.282 -9.395 1.00 89.81 93 PRO A C 1
ATOM 774 O O . PRO A 1 93 ? -0.849 -14.715 -10.526 1.00 89.81 93 PRO A O 1
ATOM 777 N N . GLU A 1 94 ? -1.712 -13.154 -9.169 1.00 90.62 94 GLU A N 1
ATOM 778 C CA . GLU A 1 94 ? -2.397 -12.377 -10.201 1.00 90.62 94 GLU A CA 1
ATOM 779 C C . GLU A 1 94 ? -1.441 -11.695 -11.197 1.00 90.62 94 GLU A C 1
ATOM 781 O O . GLU A 1 94 ? -1.899 -11.185 -12.211 1.00 90.62 94 GLU A O 1
ATOM 786 N N . GLN A 1 95 ? -0.131 -11.641 -10.925 1.00 91.12 95 GLN A N 1
ATOM 787 C CA . GLN A 1 95 ? 0.873 -11.051 -11.826 1.00 91.12 95 GLN A CA 1
ATOM 788 C C . GLN A 1 95 ? 1.549 -12.079 -12.744 1.00 91.12 95 GLN A C 1
ATOM 790 O O . GLN A 1 95 ? 2.298 -11.687 -13.636 1.00 91.12 95 GLN A O 1
ATOM 795 N N . ARG A 1 96 ? 1.333 -13.379 -12.510 1.00 82.31 96 ARG A N 1
ATOM 796 C CA . ARG A 1 96 ? 1.998 -14.479 -13.233 1.00 82.31 96 ARG A CA 1
ATOM 797 C C . ARG A 1 96 ? 1.143 -15.094 -14.348 1.00 82.31 96 ARG A C 1
ATOM 799 O O . ARG A 1 96 ? 1.571 -16.070 -14.958 1.00 82.31 96 ARG A O 1
ATOM 806 N N . SER A 1 97 ? -0.060 -14.565 -14.555 1.00 62.00 97 SER A N 1
ATOM 807 C CA . SER A 1 97 ? -1.050 -15.008 -15.546 1.00 62.00 97 SER A CA 1
ATOM 808 C C . SER A 1 97 ? -0.906 -14.302 -16.884 1.00 62.00 97 SER A C 1
ATOM 810 O O . SER A 1 97 ? -0.691 -13.069 -16.848 1.00 62.00 97 SER A O 1
#

Nearest PDB structures (foldseek):
  4a5n-assembly2_D  TM=4.583E-01  e=2.707E-01  Bacillus subtilis
  5hs7-assembly1_A  TM=4.266E-01  e=3.512E-01  Bacillus subtilis subsp. subtilis str. 168
  7bzg-assembly3_J  TM=3.916E-01  e=2.889E-01  Bacillus subtilis subsp. subtilis str. 168
  8bqd-assembly1_K  TM=3.656E-01  e=5.911E-01  Saccharomyces cerevisiae
  6fi9-assembly1_A  TM=4.622E-01  e=5.765E+00  Lactococcus cremoris subsp. cremoris MG1363

Solvent-accessible surface area (backbone atoms only — not comparable to full-atom values): 6150 Å² total; per-residue (Å²): 139,84,80,87,80,88,78,91,76,82,85,84,77,83,79,77,81,75,73,76,76,78,69,62,60,60,61,60,68,72,40,66,88,39,50,39,48,48,70,54,49,28,70,75,40,75,94,39,52,56,67,58,53,51,54,50,63,71,45,18,90,80,40,68,50,47,52,78,22,48,50,73,60,90,95,46,48,32,32,28,50,68,53,43,51,34,50,77,68,57,65,37,76,59,55,74,112